Protein AF-A0A920GR71-F1 (afdb_monomer)

pLDDT: mean 95.17, std 7.04, range [53.44, 98.56]

Structure (mmCIF, N/CA/C/O backbone):
data_AF-A0A920GR71-F1
#
_entry.id   AF-A0A920GR71-F1
#
loop_
_atom_site.group_PDB
_atom_site.id
_atom_site.type_symbol
_atom_site.label_atom_id
_atom_site.label_alt_id
_atom_site.label_comp_id
_atom_site.label_asym_id
_atom_site.label_entity_id
_atom_site.label_seq_id
_atom_site.pdbx_PDB_ins_code
_atom_site.Cartn_x
_atom_site.Cartn_y
_atom_site.Cartn_z
_atom_site.occupancy
_atom_site.B_iso_or_equiv
_atom_site.auth_seq_id
_atom_site.auth_comp_id
_atom_site.auth_asym_id
_atom_site.auth_atom_id
_atom_site.pdbx_PDB_model_num
ATOM 1 N N . MET A 1 1 ? -31.757 28.319 8.673 1.00 53.44 1 MET A N 1
ATOM 2 C CA . MET A 1 1 ? -30.986 27.258 9.351 1.00 53.44 1 MET A CA 1
ATOM 3 C C . MET A 1 1 ? -29.957 26.772 8.338 1.00 53.44 1 MET A C 1
ATOM 5 O O . MET A 1 1 ? -30.361 26.199 7.337 1.00 53.44 1 MET A O 1
ATOM 9 N N . GLN A 1 2 ? -28.682 27.151 8.468 1.00 55.22 2 GLN A N 1
ATOM 10 C CA . GLN A 1 2 ? -27.652 26.739 7.504 1.00 55.22 2 GLN A CA 1
ATOM 11 C C . GLN A 1 2 ? -27.310 25.269 7.768 1.00 55.22 2 GLN A C 1
ATOM 13 O O . GLN A 1 2 ? -26.761 24.943 8.815 1.00 55.22 2 GLN A O 1
ATOM 18 N N . SER A 1 3 ? -27.654 24.387 6.833 1.00 71.62 3 SER A N 1
ATOM 19 C CA . SER A 1 3 ? -27.290 22.965 6.841 1.00 71.62 3 SER A CA 1
ATOM 20 C C . SER A 1 3 ? -25.826 22.767 6.416 1.00 71.62 3 SER A C 1
ATOM 22 O O . SER A 1 3 ? -25.539 22.036 5.469 1.00 71.62 3 SER A O 1
ATOM 24 N N . GLY A 1 4 ? -24.901 23.508 7.027 1.00 73.25 4 GLY A N 1
ATOM 25 C CA . GLY A 1 4 ? -23.486 23.461 6.666 1.00 73.25 4 GLY A CA 1
ATOM 26 C C . GLY A 1 4 ? -22.787 22.280 7.332 1.00 73.25 4 GLY A C 1
ATOM 27 O O . GLY A 1 4 ? -22.797 22.181 8.556 1.00 73.25 4 GLY A O 1
ATOM 28 N N . LEU A 1 5 ? -22.159 21.408 6.542 1.00 78.38 5 LEU A N 1
ATOM 29 C CA . LEU A 1 5 ? -21.149 20.484 7.058 1.00 78.38 5 LEU A CA 1
ATOM 30 C C . LEU A 1 5 ? -19.862 21.263 7.342 1.00 78.38 5 LEU A C 1
ATOM 32 O O . LEU A 1 5 ? -19.361 21.983 6.478 1.00 78.38 5 LEU A O 1
ATOM 36 N N . ILE A 1 6 ? -19.327 21.100 8.550 1.00 82.81 6 ILE A N 1
ATOM 37 C CA . ILE A 1 6 ? -17.991 21.574 8.907 1.00 82.81 6 ILE A CA 1
ATOM 38 C C . ILE A 1 6 ? -17.019 20.445 8.575 1.00 82.81 6 ILE A C 1
ATOM 40 O O . ILE A 1 6 ? -17.145 19.345 9.108 1.00 82.81 6 ILE A O 1
ATOM 44 N N . PHE A 1 7 ? -16.054 20.723 7.703 1.00 84.00 7 PHE A N 1
ATOM 45 C CA . PHE A 1 7 ? -14.946 19.821 7.407 1.00 84.00 7 PHE A CA 1
ATOM 46 C C . PHE A 1 7 ? -13.648 20.434 7.920 1.00 84.00 7 PHE A C 1
ATOM 48 O O . PHE A 1 7 ? -13.429 21.639 7.793 1.00 84.00 7 PHE A O 1
ATOM 55 N N . GLN A 1 8 ? -12.779 19.592 8.468 1.00 88.44 8 GLN A N 1
ATOM 56 C CA . GLN A 1 8 ? -11.427 19.963 8.853 1.00 88.44 8 GLN A CA 1
ATOM 57 C C . GLN A 1 8 ? -10.453 19.079 8.078 1.00 88.44 8 GLN A C 1
ATOM 59 O O . GLN A 1 8 ? -10.569 17.857 8.106 1.00 88.44 8 GLN A O 1
ATOM 64 N N . LEU A 1 9 ? -9.503 19.704 7.385 1.00 90.81 9 LEU A N 1
ATOM 65 C CA . LEU A 1 9 ? -8.376 19.010 6.774 1.00 90.81 9 LEU A CA 1
ATOM 66 C C . LEU A 1 9 ? -7.158 19.190 7.679 1.00 90.81 9 LEU A C 1
ATOM 68 O O . LEU A 1 9 ? -6.804 20.318 8.020 1.00 90.81 9 LEU A O 1
ATOM 72 N N . ILE A 1 10 ? -6.537 18.081 8.067 1.00 92.12 10 ILE A N 1
ATOM 73 C CA . ILE A 1 10 ? -5.313 18.055 8.869 1.00 92.12 10 ILE A CA 1
ATOM 74 C C . ILE A 1 10 ? -4.255 17.321 8.050 1.00 92.12 10 ILE A C 1
ATOM 76 O O . ILE A 1 10 ? -4.524 16.252 7.506 1.00 92.12 10 ILE A O 1
ATOM 80 N N . THR A 1 11 ? -3.064 17.906 7.952 1.00 93.69 11 THR A N 1
ATOM 81 C CA . THR A 1 11 ? -1.901 17.302 7.295 1.00 93.69 11 THR A CA 1
ATOM 82 C C . THR A 1 11 ? -0.806 17.086 8.320 1.00 93.69 11 THR A C 1
ATOM 84 O O . THR A 1 11 ? -0.463 18.012 9.056 1.00 93.69 11 THR A O 1
ATOM 87 N N . GLU A 1 12 ? -0.233 15.892 8.335 1.00 93.12 12 GLU A N 1
ATOM 88 C CA . GLU A 1 12 ? 0.834 15.515 9.256 1.00 93.12 12 GLU A CA 1
ATOM 89 C C . GLU A 1 12 ? 1.967 14.858 8.475 1.00 93.12 12 GLU A C 1
ATOM 91 O O . GLU A 1 12 ? 1.731 14.191 7.467 1.00 93.12 12 GLU A O 1
ATOM 96 N N . LEU A 1 13 ? 3.197 15.078 8.933 1.00 95.44 13 LEU A N 1
ATOM 97 C CA . LEU A 1 13 ? 4.377 14.399 8.421 1.00 95.44 13 LEU A CA 1
ATOM 98 C C . LEU A 1 13 ? 4.731 13.281 9.397 1.00 95.44 13 LEU A C 1
ATOM 100 O O . LEU A 1 13 ? 4.940 13.554 10.576 1.00 95.44 13 LEU A O 1
ATOM 104 N N . GLY A 1 14 ? 4.807 12.056 8.895 1.00 93.75 14 GLY A N 1
ATOM 105 C CA . GLY A 1 14 ? 5.202 10.896 9.681 1.00 93.75 14 GLY A CA 1
ATOM 106 C C . GLY A 1 14 ? 4.926 9.594 8.945 1.00 93.75 14 GLY A C 1
ATOM 107 O O . GLY A 1 14 ? 4.390 9.595 7.830 1.00 93.75 14 GLY A O 1
ATOM 108 N N . THR A 1 15 ? 5.302 8.486 9.567 1.00 95.56 15 THR A N 1
ATOM 109 C CA . THR A 1 15 ? 5.022 7.139 9.064 1.00 95.56 15 THR A CA 1
ATOM 110 C C . THR A 1 15 ? 3.705 6.593 9.617 1.00 95.56 15 THR A C 1
ATOM 112 O O . THR A 1 15 ? 3.121 7.127 10.564 1.00 95.56 15 THR A O 1
ATOM 115 N N . ALA A 1 16 ? 3.207 5.503 9.027 1.00 95.94 16 ALA A N 1
ATOM 116 C CA . ALA A 1 16 ? 2.019 4.833 9.554 1.00 95.94 16 ALA A CA 1
ATOM 117 C C . ALA A 1 16 ? 2.276 4.276 10.964 1.00 95.94 16 ALA A C 1
ATOM 119 O O . ALA A 1 16 ? 1.394 4.319 11.816 1.00 95.94 16 ALA A O 1
ATOM 120 N N . GLU A 1 17 ? 3.490 3.797 11.216 1.00 96.19 17 GLU A N 1
ATOM 121 C CA . GLU A 1 17 ? 3.943 3.252 12.492 1.00 96.19 17 GLU A CA 1
ATOM 122 C C . GLU A 1 17 ? 3.966 4.328 13.585 1.00 96.19 17 GLU A C 1
ATOM 124 O O . GLU A 1 17 ? 3.417 4.112 14.662 1.00 96.19 17 GLU A O 1
ATOM 129 N N . GLU A 1 18 ? 4.483 5.524 13.293 1.00 97.31 18 GLU A N 1
ATOM 130 C CA . GLU A 1 18 ? 4.454 6.655 14.234 1.00 97.31 18 GLU A CA 1
ATOM 131 C C . GLU A 1 18 ? 3.012 7.064 14.584 1.00 97.31 18 GLU A C 1
ATOM 133 O O . GLU A 1 18 ? 2.685 7.353 15.739 1.00 97.31 18 GLU A O 1
ATOM 138 N N . LEU A 1 19 ? 2.102 7.038 13.602 1.00 96.62 19 LEU A N 1
ATOM 139 C CA . LEU A 1 19 ? 0.682 7.291 13.855 1.00 96.62 19 LEU A CA 1
ATOM 140 C C . LEU A 1 19 ? 0.061 6.207 14.746 1.00 96.62 19 LEU A C 1
ATOM 142 O O . LEU A 1 19 ? -0.759 6.536 15.610 1.00 96.62 19 LEU A O 1
ATOM 146 N N . VAL A 1 20 ? 0.456 4.940 14.581 1.00 97.62 20 VAL A N 1
ATOM 147 C CA . VAL A 1 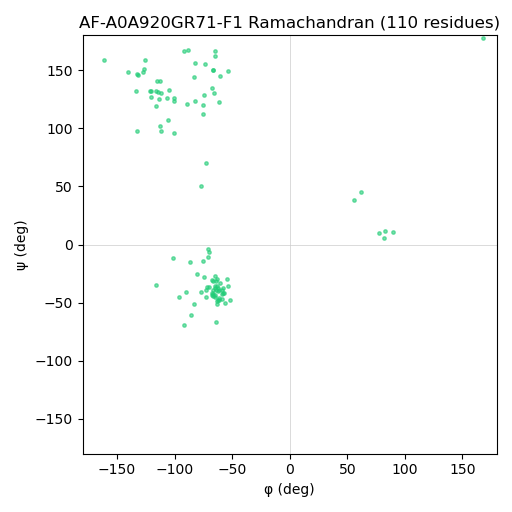20 ? 0.031 3.847 15.469 1.00 97.62 20 VAL A CA 1
ATOM 148 C C . VAL A 1 20 ? 0.520 4.104 16.892 1.00 97.62 20 VAL A C 1
ATOM 150 O O . VAL A 1 20 ? -0.278 4.010 17.826 1.00 97.62 20 VAL A O 1
ATOM 153 N N . GLU A 1 21 ? 1.794 4.461 17.061 1.00 97.62 21 GLU A N 1
ATOM 154 C CA . GLU A 1 21 ? 2.398 4.765 18.364 1.00 97.62 21 GLU A CA 1
ATOM 155 C C . GLU A 1 21 ? 1.714 5.953 19.055 1.00 97.62 21 GLU A C 1
ATOM 157 O O . GLU A 1 21 ? 1.531 5.942 20.273 1.00 97.62 21 GLU A O 1
ATOM 162 N N . SER A 1 22 ? 1.236 6.936 18.284 1.00 96.81 22 SER A N 1
ATOM 163 C CA . SER A 1 22 ? 0.450 8.064 18.806 1.00 96.81 22 SER A CA 1
ATOM 164 C C . SER A 1 22 ? -0.967 7.686 19.277 1.00 96.81 22 SER A C 1
ATOM 166 O O . SER A 1 22 ? -1.687 8.524 19.825 1.00 96.81 22 SER A O 1
ATOM 168 N N . GLY A 1 23 ? -1.396 6.437 19.061 1.00 96.88 23 GLY A N 1
ATOM 169 C CA . GLY A 1 23 ? -2.707 5.925 19.465 1.00 96.88 23 GLY A CA 1
ATOM 170 C C . GLY A 1 23 ? -3.867 6.353 18.562 1.00 96.88 23 GLY A C 1
ATOM 171 O O . GLY A 1 23 ? -5.028 6.119 18.910 1.00 96.88 23 GLY A O 1
ATOM 172 N N . LYS A 1 24 ? -3.585 6.963 17.404 1.00 96.06 24 LYS A N 1
ATOM 173 C CA . LYS A 1 24 ? -4.617 7.424 16.468 1.00 96.06 24 LYS A CA 1
ATOM 174 C C . LYS A 1 24 ? -5.394 6.267 15.854 1.00 96.06 24 LYS A C 1
ATOM 176 O O . LYS A 1 24 ? -4.882 5.160 15.677 1.00 96.06 24 LYS A O 1
ATOM 181 N N . LYS A 1 25 ? -6.654 6.554 15.523 1.00 97.62 25 LYS A N 1
ATOM 182 C CA . LYS A 1 25 ? -7.560 5.657 14.807 1.00 97.62 25 LYS A CA 1
ATOM 183 C C . LYS A 1 25 ? -8.391 6.445 13.803 1.00 97.62 25 LYS A C 1
ATOM 185 O O . LYS A 1 25 ? -8.741 7.593 14.064 1.00 97.62 25 LYS A O 1
ATOM 190 N N . PHE A 1 26 ? -8.737 5.798 12.700 1.00 97.75 26 PHE A N 1
ATOM 191 C CA . PHE A 1 26 ? -9.519 6.362 11.610 1.00 97.75 26 PHE A CA 1
ATOM 192 C C . PHE A 1 26 ? -10.640 5.403 11.208 1.00 97.75 26 PHE A C 1
ATOM 194 O O . PHE A 1 26 ? -10.483 4.179 11.256 1.00 97.75 26 PHE A O 1
ATOM 201 N N . ASP A 1 27 ? -11.770 5.962 10.782 1.00 98.19 27 ASP A N 1
ATOM 202 C CA . ASP A 1 27 ? -12.875 5.193 10.204 1.00 98.19 27 ASP A CA 1
ATOM 203 C C . ASP A 1 27 ? -12.515 4.640 8.822 1.00 98.19 27 ASP A C 1
ATOM 205 O O . ASP A 1 27 ? -12.897 3.521 8.468 1.00 98.19 27 ASP A O 1
ATOM 209 N N . VAL A 1 28 ? -11.754 5.425 8.053 1.00 98.06 28 VAL A N 1
ATOM 210 C CA . VAL A 1 28 ? -11.307 5.083 6.704 1.00 98.06 28 VAL A CA 1
ATOM 211 C C . VAL A 1 28 ? -9.821 5.390 6.545 1.00 98.06 28 VAL A C 1
ATOM 213 O O . VAL A 1 28 ? -9.376 6.488 6.870 1.00 98.06 28 VAL A O 1
ATOM 216 N N . VAL A 1 29 ? -9.070 4.437 5.994 1.00 98.06 29 VAL A N 1
ATOM 217 C CA . VAL A 1 29 ? -7.679 4.618 5.556 1.00 98.06 29 VAL A CA 1
ATOM 218 C C . VAL A 1 29 ? -7.626 4.479 4.036 1.00 98.06 29 VAL A C 1
ATOM 220 O O . VAL A 1 29 ? -8.070 3.474 3.481 1.00 98.06 29 VAL A O 1
ATOM 223 N N . LEU A 1 30 ? -7.079 5.483 3.353 1.00 97.88 30 LEU A N 1
ATOM 224 C CA . LEU A 1 30 ? -6.839 5.446 1.910 1.00 97.88 30 LEU A CA 1
ATOM 225 C C . LEU A 1 30 ? -5.341 5.251 1.662 1.00 97.88 30 LEU A C 1
ATOM 227 O O . LEU A 1 30 ? -4.551 6.165 1.873 1.00 97.88 30 LEU A O 1
ATOM 231 N N . ASN A 1 31 ? -4.959 4.057 1.224 1.00 96.25 31 ASN A N 1
ATOM 232 C CA . ASN A 1 31 ? -3.595 3.709 0.842 1.00 96.25 31 ASN A CA 1
ATOM 233 C C . ASN A 1 31 ? -3.496 3.759 -0.689 1.00 96.25 31 ASN A C 1
ATOM 235 O O . ASN A 1 31 ? -3.909 2.822 -1.374 1.00 96.25 31 ASN A O 1
ATOM 239 N N . MET A 1 32 ? -3.038 4.889 -1.227 1.00 96.62 32 MET A N 1
ATOM 240 C CA . MET A 1 32 ? -3.136 5.187 -2.656 1.00 96.62 32 MET A CA 1
ATOM 241 C C . MET A 1 32 ? -1.755 5.200 -3.312 1.00 96.62 32 MET A C 1
ATOM 243 O O . MET A 1 32 ? -1.074 6.218 -3.241 1.00 96.62 32 MET A O 1
ATOM 247 N N . GLU A 1 33 ? -1.370 4.082 -3.940 1.00 93.94 33 GLU A N 1
ATOM 248 C CA . GLU A 1 33 ? -0.102 3.913 -4.677 1.00 93.94 33 GLU A CA 1
ATOM 249 C C . GLU A 1 33 ? 1.139 4.077 -3.777 1.00 93.94 33 GLU A C 1
ATOM 251 O O . GLU A 1 33 ? 2.083 4.797 -4.098 1.00 93.94 33 GLU A O 1
ATOM 256 N N . VAL A 1 34 ? 1.113 3.456 -2.591 1.00 95.44 34 VAL A N 1
ATOM 257 C CA . VAL A 1 34 ? 2.213 3.538 -1.606 1.00 95.44 34 VAL A CA 1
ATOM 258 C C . VAL A 1 34 ? 2.873 2.184 -1.352 1.00 95.44 34 VAL A C 1
ATOM 260 O O . VAL A 1 34 ? 4.079 2.114 -1.120 1.00 95.44 34 VAL A O 1
ATOM 263 N N . VAL A 1 35 ? 2.104 1.095 -1.374 1.00 96.62 35 VAL A N 1
ATOM 264 C CA . VAL A 1 35 ? 2.541 -0.222 -0.881 1.00 96.62 35 VAL A CA 1
ATOM 265 C C . VAL A 1 35 ? 3.694 -0.840 -1.690 1.00 96.62 35 VAL A C 1
ATOM 267 O O . VAL A 1 35 ? 4.499 -1.583 -1.140 1.00 96.62 35 VAL A O 1
ATOM 270 N N . GLU A 1 36 ? 3.838 -0.503 -2.968 1.00 95.50 36 GLU A N 1
ATOM 271 C CA . GLU A 1 36 ? 4.970 -0.903 -3.814 1.00 95.50 36 GLU A CA 1
ATOM 272 C C . GLU A 1 36 ? 6.257 -0.112 -3.518 1.00 95.50 36 GLU A C 1
ATOM 274 O O . GLU A 1 36 ? 7.340 -0.493 -3.960 1.00 95.50 36 GLU A O 1
ATOM 279 N N . HIS A 1 37 ? 6.165 0.997 -2.782 1.00 94.81 37 HIS A N 1
ATOM 280 C CA . HIS A 1 37 ? 7.296 1.877 -2.487 1.00 94.81 37 HIS A CA 1
ATOM 281 C C . HIS A 1 37 ? 7.872 1.674 -1.081 1.00 94.81 37 HIS A C 1
ATOM 283 O O . HIS A 1 37 ? 8.960 2.178 -0.793 1.00 94.81 37 HIS A O 1
A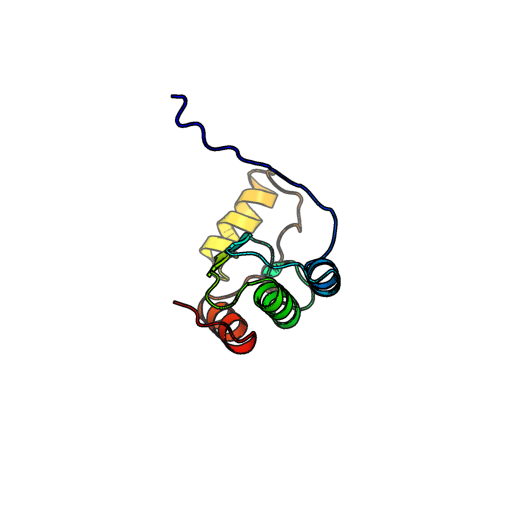TOM 289 N N . VAL A 1 38 ? 7.186 0.928 -0.210 1.00 95.69 38 VAL A N 1
ATOM 290 C CA . VAL A 1 38 ? 7.672 0.632 1.144 1.00 95.69 38 VAL A CA 1
ATOM 291 C C . VAL A 1 38 ? 8.662 -0.534 1.154 1.00 95.69 38 VAL A C 1
ATOM 293 O O . VAL A 1 38 ? 8.671 -1.384 0.266 1.00 95.69 38 VAL A O 1
ATOM 296 N N . ALA A 1 39 ? 9.512 -0.581 2.181 1.00 94.44 39 ALA A N 1
ATOM 297 C CA . ALA A 1 39 ? 10.506 -1.643 2.334 1.00 94.44 39 ALA A CA 1
ATOM 298 C C . ALA A 1 39 ? 9.881 -2.997 2.720 1.00 94.44 39 ALA A C 1
ATOM 300 O O . ALA A 1 39 ? 10.347 -4.035 2.255 1.00 94.44 39 ALA A O 1
ATOM 301 N N . ASP A 1 40 ? 8.831 -2.978 3.546 1.00 97.00 40 ASP A N 1
ATOM 302 C CA . ASP A 1 40 ? 8.086 -4.162 3.985 1.00 97.00 40 ASP A CA 1
ATOM 303 C C . ASP A 1 40 ? 6.570 -3.916 3.835 1.00 97.00 40 ASP A C 1
ATOM 305 O O . ASP A 1 40 ? 5.949 -3.282 4.699 1.00 97.00 40 ASP A O 1
ATOM 309 N N . PRO A 1 41 ? 5.958 -4.399 2.736 1.00 97.31 41 PRO A N 1
ATOM 310 C CA . PRO A 1 41 ? 4.528 -4.252 2.483 1.00 97.31 41 PRO A CA 1
ATOM 311 C C . PRO A 1 41 ? 3.630 -4.841 3.573 1.00 97.31 41 PRO A C 1
ATOM 313 O O . PRO A 1 41 ? 2.588 -4.262 3.882 1.00 97.31 41 PRO A O 1
ATOM 316 N N . LEU A 1 42 ? 4.009 -5.979 4.166 1.00 98.06 42 LEU A N 1
ATOM 317 C CA . LEU A 1 42 ? 3.179 -6.654 5.163 1.00 98.06 42 LEU A CA 1
ATOM 318 C C . LEU A 1 42 ? 3.183 -5.881 6.483 1.00 98.06 42 LEU A C 1
ATOM 320 O O . LEU A 1 42 ? 2.117 -5.653 7.064 1.00 98.06 42 LEU A O 1
ATOM 324 N N . SER A 1 43 ? 4.360 -5.438 6.933 1.00 98.06 43 SER A N 1
ATOM 325 C CA . SER A 1 43 ? 4.486 -4.588 8.123 1.00 98.06 43 SER A CA 1
ATOM 326 C C . SER A 1 43 ? 3.685 -3.294 7.956 1.00 98.06 43 SER A C 1
ATOM 328 O O . SER A 1 43 ? 2.868 -2.952 8.812 1.00 98.06 43 SER A O 1
ATOM 330 N N . TYR A 1 44 ? 3.822 -2.632 6.803 1.00 97.94 44 TYR A N 1
ATOM 331 C CA . TYR A 1 44 ? 3.094 -1.402 6.498 1.00 97.94 44 TYR A CA 1
ATOM 332 C C . TYR A 1 44 ? 1.569 -1.597 6.491 1.00 97.94 44 TYR A C 1
ATOM 334 O O . TYR A 1 44 ? 0.836 -0.857 7.148 1.00 97.94 44 TYR A O 1
ATOM 342 N N . LEU A 1 45 ? 1.064 -2.634 5.812 1.00 98.19 45 LEU A N 1
ATOM 343 C CA . LEU A 1 45 ? -0.373 -2.939 5.798 1.00 98.19 45 LEU A CA 1
ATOM 344 C C . LEU A 1 45 ? -0.897 -3.311 7.191 1.00 98.19 45 LEU A C 1
ATOM 346 O O . LEU A 1 45 ? -2.046 -3.004 7.517 1.00 98.19 45 LEU A O 1
ATOM 350 N N . THR A 1 46 ? -0.063 -3.930 8.029 1.00 98.38 46 THR A N 1
ATOM 351 C CA . THR A 1 46 ? -0.390 -4.218 9.431 1.00 98.38 46 THR A CA 1
ATOM 352 C C . THR A 1 46 ? -0.506 -2.928 10.245 1.00 98.38 46 THR A C 1
ATOM 354 O O . THR A 1 46 ? -1.464 -2.779 11.007 1.00 98.38 46 THR A O 1
ATOM 357 N N . ALA A 1 47 ? 0.386 -1.956 10.038 1.00 98.25 47 ALA A N 1
ATOM 358 C CA . ALA A 1 47 ? 0.268 -0.629 10.641 1.00 98.25 47 ALA A CA 1
ATOM 359 C C . ALA A 1 47 ? -1.017 0.084 10.177 1.00 98.25 47 ALA A C 1
ATOM 361 O O . ALA A 1 47 ? -1.801 0.552 11.004 1.00 98.25 47 ALA A O 1
ATOM 362 N N . CYS A 1 48 ? -1.329 0.070 8.874 1.00 97.94 48 CYS A N 1
ATOM 363 C CA . CYS A 1 48 ? -2.593 0.606 8.353 1.00 97.94 48 CYS A CA 1
ATOM 364 C C . CYS A 1 48 ? -3.821 -0.066 8.987 1.00 97.94 48 CYS A C 1
ATOM 366 O O . CYS A 1 48 ? -4.781 0.609 9.359 1.00 97.94 48 CYS A O 1
ATOM 368 N N . ARG A 1 49 ? -3.791 -1.392 9.166 1.00 98.06 49 ARG A N 1
ATOM 369 C CA . ARG A 1 49 ? -4.846 -2.137 9.866 1.00 98.06 49 ARG A CA 1
ATOM 370 C C . ARG A 1 49 ? -4.982 -1.699 11.321 1.00 98.06 49 ARG A C 1
ATOM 372 O O . ARG A 1 49 ? -6.101 -1.598 11.822 1.00 98.06 49 ARG A O 1
ATOM 379 N N . GLN A 1 50 ? -3.875 -1.447 12.010 1.00 98.38 50 GLN A N 1
ATOM 380 C CA . GLN A 1 50 ? -3.895 -0.949 13.383 1.00 98.38 50 GLN A CA 1
ATOM 381 C C . GLN A 1 50 ? -4.443 0.475 13.461 1.00 98.38 50 GLN A C 1
ATOM 383 O O . GLN A 1 50 ? -5.095 0.798 14.446 1.00 98.38 50 GLN A O 1
ATOM 388 N N . LEU A 1 51 ? -4.256 1.307 12.440 1.00 98.38 51 LEU A N 1
ATOM 389 C CA . LEU A 1 51 ? -4.840 2.648 12.370 1.00 98.38 51 LEU A CA 1
ATOM 390 C C . LEU A 1 51 ? -6.358 2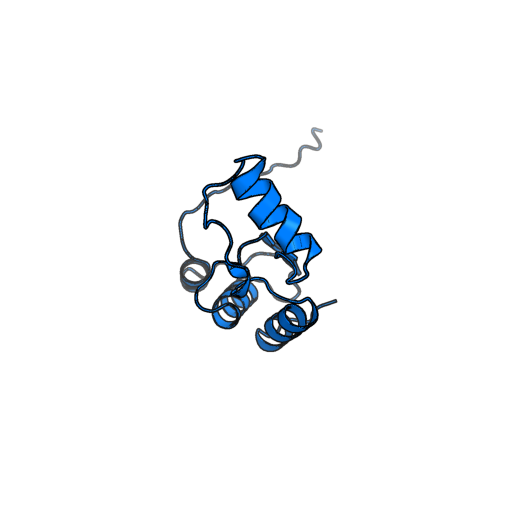.653 12.152 1.00 98.38 51 L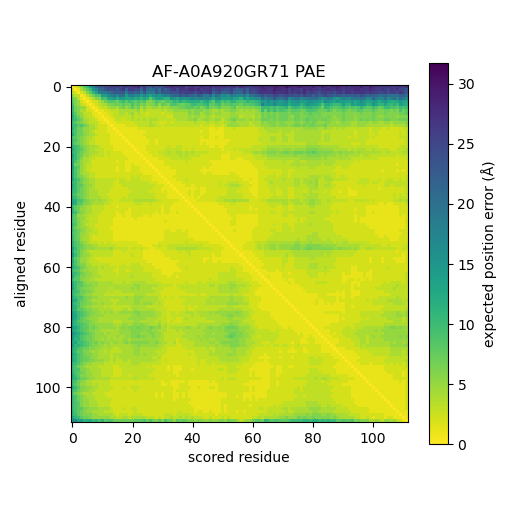EU A C 1
ATOM 392 O O . LEU A 1 51 ? -6.978 3.699 12.308 1.00 98.38 51 LEU A O 1
ATOM 396 N N . LEU A 1 52 ? -6.988 1.522 11.834 1.00 98.44 52 LEU A N 1
ATOM 397 C CA . LEU A 1 52 ? -8.441 1.456 11.707 1.00 98.44 52 LEU A CA 1
ATOM 398 C C . LEU A 1 52 ? -9.136 1.265 13.057 1.00 98.44 52 LEU A C 1
ATOM 400 O O . LEU A 1 52 ? -8.698 0.499 13.922 1.00 98.44 52 LEU A O 1
ATOM 404 N N . VAL A 1 53 ? -10.298 1.898 13.201 1.00 98.44 53 VAL A N 1
ATOM 405 C CA . VAL A 1 53 ? -11.296 1.484 14.197 1.00 98.44 53 VAL A CA 1
ATOM 406 C C . VAL A 1 53 ? -11.835 0.083 13.870 1.00 98.44 53 VAL A C 1
ATOM 408 O O . VAL A 1 53 ? -11.730 -0.417 12.746 1.00 98.44 53 VAL A O 1
ATOM 411 N N . LYS A 1 54 ? -12.468 -0.580 14.846 1.00 96.38 54 LYS A N 1
ATOM 412 C CA . LYS A 1 54 ? -13.139 -1.864 14.598 1.00 96.38 54 LYS A CA 1
ATOM 413 C C . LYS A 1 54 ? -14.267 -1.673 13.578 1.00 96.38 54 LYS A C 1
ATOM 415 O O . LYS A 1 54 ? -15.197 -0.919 13.829 1.00 96.38 54 LYS A O 1
ATOM 420 N N . GLY A 1 55 ? -14.203 -2.409 12.469 1.00 95.88 55 GLY A N 1
ATOM 421 C CA . GLY A 1 55 ? -15.169 -2.289 11.372 1.00 95.88 55 GLY A CA 1
ATOM 422 C C . GLY A 1 55 ? -14.886 -1.139 10.400 1.00 95.88 55 GLY A C 1
ATOM 423 O O . GLY A 1 55 ? -15.695 -0.923 9.503 1.00 95.88 55 GLY A O 1
ATOM 424 N N . GLY A 1 56 ? -13.761 -0.432 10.558 1.00 97.75 56 GLY A N 1
ATOM 425 C CA . GLY A 1 56 ? -13.303 0.572 9.602 1.00 97.75 56 GLY A CA 1
ATOM 426 C C . GLY A 1 56 ? -12.939 -0.024 8.240 1.00 97.75 56 GLY A C 1
ATOM 427 O O . GLY A 1 56 ? -12.794 -1.241 8.084 1.00 97.75 56 GLY A O 1
ATOM 428 N N . LEU A 1 57 ? -12.784 0.852 7.250 1.00 98.00 57 LEU A N 1
ATOM 429 C CA . LEU A 1 57 ? -12.526 0.488 5.860 1.00 98.00 57 LEU A CA 1
ATOM 430 C C . LEU A 1 57 ? -11.135 0.946 5.421 1.00 98.00 57 LEU A C 1
ATOM 432 O O . LEU A 1 57 ? -10.791 2.115 5.554 1.00 98.00 57 LEU A O 1
ATOM 436 N N . MET A 1 58 ? -10.368 0.050 4.808 1.00 98.00 58 MET A N 1
ATOM 437 C CA . MET A 1 58 ? -9.204 0.445 4.019 1.00 98.00 58 MET A CA 1
ATOM 438 C C . MET A 1 58 ? -9.522 0.311 2.536 1.00 98.00 58 MET A C 1
ATOM 440 O O . MET A 1 58 ? -10.013 -0.730 2.103 1.00 98.00 58 MET A O 1
ATOM 444 N N . VAL A 1 59 ? -9.193 1.342 1.762 1.00 98.12 59 VAL A N 1
ATOM 445 C CA . VAL A 1 59 ? -9.101 1.249 0.302 1.00 98.12 59 VAL A CA 1
ATOM 446 C C . VAL A 1 59 ? -7.626 1.281 -0.055 1.00 98.12 59 VAL A C 1
ATOM 448 O O . VAL A 1 59 ? -6.910 2.180 0.381 1.00 98.12 59 VAL A O 1
ATOM 451 N N . CYS A 1 60 ? -7.174 0.288 -0.813 1.00 97.12 60 CYS A N 1
ATOM 452 C CA . CYS A 1 60 ? -5.787 0.170 -1.238 1.00 97.12 60 CYS A CA 1
ATOM 453 C C . CYS A 1 60 ? -5.713 0.145 -2.766 1.00 97.12 60 CYS A C 1
ATOM 455 O O . CYS A 1 60 ? -6.466 -0.588 -3.409 1.00 97.12 60 CYS A O 1
ATOM 457 N N . SER A 1 61 ? -4.818 0.948 -3.333 1.00 96.44 61 SER A N 1
ATOM 458 C CA . SER A 1 61 ? -4.431 0.901 -4.744 1.00 96.44 61 SER A CA 1
ATOM 459 C C . SER A 1 61 ? -2.915 0.794 -4.869 1.00 96.44 61 SER A C 1
ATOM 461 O O . SER A 1 61 ? -2.180 1.234 -3.982 1.00 96.44 61 SER A O 1
ATOM 463 N N . THR A 1 62 ? -2.485 0.117 -5.928 1.00 97.19 62 THR A N 1
ATOM 464 C CA . THR A 1 62 ? -1.087 -0.132 -6.278 1.00 97.19 62 THR A CA 1
ATOM 465 C C . THR A 1 62 ? -1.001 -0.515 -7.751 1.00 97.19 62 THR A C 1
ATOM 467 O O . THR A 1 62 ? -1.972 -1.021 -8.341 1.00 97.19 62 THR A O 1
ATOM 470 N N . ILE A 1 63 ? 0.178 -0.361 -8.344 1.00 96.50 63 ILE A N 1
ATOM 471 C CA . ILE A 1 63 ? 0.388 -0.727 -9.739 1.00 96.50 63 ILE A CA 1
ATOM 472 C C . ILE A 1 63 ? 0.483 -2.250 -9.906 1.00 96.50 63 ILE A C 1
ATOM 474 O O . ILE A 1 63 ? 1.389 -2.921 -9.409 1.00 96.50 63 ILE A O 1
ATOM 478 N N . ASN A 1 64 ? -0.430 -2.805 -10.712 1.00 97.88 64 ASN A N 1
ATOM 479 C CA . ASN A 1 64 ? -0.434 -4.229 -11.044 1.00 97.88 64 ASN A CA 1
ATOM 480 C C . ASN A 1 64 ? 0.800 -4.628 -11.868 1.00 97.88 64 ASN A C 1
ATOM 482 O O . ASN A 1 64 ? 1.041 -4.072 -12.944 1.00 97.88 64 ASN A O 1
ATOM 486 N N . ARG A 1 65 ? 1.495 -5.688 -11.452 1.00 98.06 65 ARG A N 1
ATOM 487 C CA . ARG A 1 65 ? 2.585 -6.321 -12.206 1.00 98.06 65 ARG A CA 1
ATOM 488 C C . ARG A 1 65 ? 2.105 -7.132 -13.428 1.00 98.06 65 ARG A C 1
ATOM 490 O O . ARG A 1 65 ? 2.223 -8.356 -13.476 1.00 98.06 65 ARG A O 1
ATOM 497 N N . ASN A 1 66 ? 1.617 -6.438 -14.461 1.00 97.88 66 ASN A N 1
ATOM 498 C CA . ASN A 1 66 ? 1.451 -6.932 -15.839 1.00 97.88 66 ASN A CA 1
ATOM 499 C C 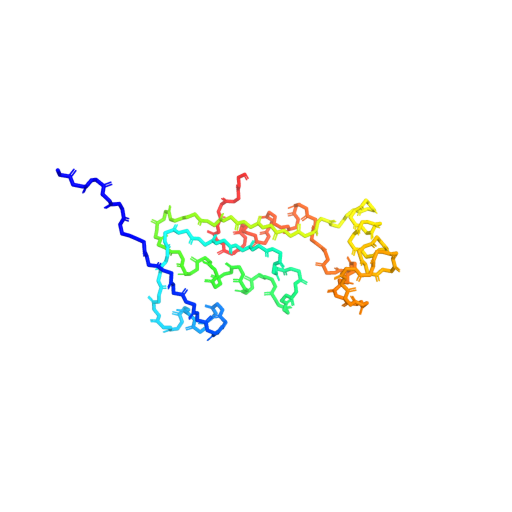. ASN A 1 66 ? 2.122 -6.055 -16.953 1.00 97.88 66 ASN A C 1
ATOM 501 O O . ASN A 1 66 ? 2.308 -4.847 -16.785 1.00 97.88 66 ASN A O 1
ATOM 505 N N . PRO A 1 67 ? 2.412 -6.596 -18.153 1.00 98.06 67 PRO A N 1
ATOM 506 C CA . PRO A 1 67 ? 3.103 -5.846 -19.216 1.00 98.06 67 PRO A CA 1
ATOM 507 C C . PRO A 1 67 ? 2.460 -4.507 -19.622 1.00 98.06 67 PRO A C 1
ATOM 509 O O . PRO A 1 67 ? 3.168 -3.584 -20.026 1.00 98.06 67 PRO A O 1
ATOM 512 N N . LYS A 1 68 ? 1.133 -4.368 -19.496 1.00 97.88 68 LYS A N 1
ATOM 513 C CA . LYS A 1 68 ? 0.427 -3.111 -19.787 1.00 97.88 68 LYS A CA 1
ATOM 514 C C . LYS A 1 68 ? 0.821 -2.023 -18.786 1.00 97.88 68 LYS A C 1
ATOM 516 O O . LYS A 1 68 ? 1.116 -0.905 -19.200 1.00 97.88 68 LYS A O 1
ATOM 521 N N . SER A 1 69 ? 0.878 -2.347 -17.497 1.00 97.25 69 SER A N 1
ATOM 522 C CA . SER A 1 69 ? 1.333 -1.411 -16.466 1.00 97.25 69 SER A CA 1
ATOM 523 C C . SER A 1 69 ? 2.800 -1.030 -16.653 1.00 97.25 69 SER A C 1
ATOM 525 O O . SER A 1 69 ? 3.126 0.142 -16.520 1.00 97.25 69 SER A O 1
ATOM 527 N N . PHE A 1 70 ? 3.675 -1.971 -17.035 1.00 97.56 70 PHE A N 1
ATOM 528 C CA . PHE A 1 70 ? 5.080 -1.663 -17.351 1.00 97.56 70 PHE A CA 1
ATOM 529 C C . PHE A 1 70 ? 5.176 -0.601 -18.453 1.00 97.56 70 PHE A C 1
ATOM 531 O O . PHE A 1 70 ? 5.860 0.414 -18.310 1.00 97.56 70 PHE A O 1
ATOM 538 N N . ALA A 1 71 ? 4.451 -0.833 -19.552 1.00 98.19 71 ALA A N 1
ATOM 539 C CA . ALA A 1 71 ? 4.449 0.057 -20.701 1.00 98.19 71 ALA A CA 1
ATOM 540 C C . ALA A 1 71 ? 3.906 1.450 -20.354 1.00 98.19 71 ALA A C 1
ATOM 542 O O . ALA A 1 71 ? 4.426 2.441 -20.851 1.00 98.19 71 ALA A O 1
ATOM 543 N N . MET A 1 72 ? 2.890 1.546 -19.496 1.00 97.69 72 MET A N 1
ATOM 544 C CA . MET A 1 72 ? 2.278 2.830 -19.145 1.00 97.69 72 MET A CA 1
ATOM 545 C C . MET A 1 72 ? 3.039 3.575 -18.042 1.00 97.69 72 MET A C 1
ATOM 547 O O . MET A 1 72 ? 3.364 4.747 -18.225 1.00 97.69 72 MET A O 1
ATOM 551 N N . ALA A 1 73 ? 3.329 2.916 -16.919 1.00 96.31 73 ALA A N 1
ATOM 552 C CA . ALA A 1 73 ? 3.905 3.549 -15.732 1.00 96.31 73 ALA A CA 1
ATOM 553 C C . ALA A 1 73 ? 5.402 3.828 -15.885 1.00 96.31 73 ALA A C 1
ATOM 555 O O . ALA A 1 73 ? 5.859 4.905 -15.524 1.00 96.31 73 ALA A O 1
ATOM 556 N N . ILE A 1 74 ? 6.157 2.895 -16.471 1.00 96.69 74 ILE A N 1
ATOM 557 C CA . ILE A 1 74 ? 7.604 3.062 -16.636 1.00 96.69 74 ILE A CA 1
ATOM 558 C C . ILE A 1 74 ? 7.876 3.712 -17.987 1.00 96.69 74 ILE A C 1
ATOM 560 O O . ILE A 1 74 ? 8.247 4.881 -18.062 1.00 96.69 74 ILE A O 1
ATOM 564 N N . VAL A 1 75 ? 7.637 2.991 -19.085 1.00 97.94 75 VAL A N 1
ATOM 565 C CA . VAL A 1 75 ? 8.003 3.482 -20.426 1.00 97.94 75 VAL A CA 1
ATOM 566 C C . VAL A 1 75 ? 7.235 4.760 -20.775 1.00 97.94 75 VAL A C 1
ATOM 568 O O . VAL A 1 75 ? 7.835 5.752 -21.186 1.00 97.94 75 VAL A O 1
ATOM 571 N N . GLY A 1 76 ? 5.920 4.761 -20.573 1.00 98.00 76 GLY A N 1
ATOM 572 C CA . GLY A 1 76 ? 5.051 5.898 -20.839 1.00 98.00 76 GLY A CA 1
ATOM 573 C C . GLY A 1 76 ? 5.381 7.092 -19.951 1.00 98.00 76 GLY A C 1
ATOM 574 O O . GLY A 1 76 ? 5.824 8.121 -20.459 1.00 98.00 76 GLY A O 1
ATOM 575 N N . ALA A 1 77 ? 5.164 6.976 -18.640 1.00 97.69 77 ALA A N 1
ATOM 576 C CA . ALA A 1 77 ? 5.239 8.125 -17.740 1.00 97.69 77 ALA A CA 1
ATOM 577 C C . ALA A 1 77 ? 6.671 8.621 -17.487 1.00 97.69 77 ALA A C 1
ATOM 579 O O . ALA A 1 77 ? 6.881 9.834 -17.472 1.00 97.69 77 ALA A O 1
ATOM 580 N N . GLU A 1 78 ? 7.663 7.736 -17.353 1.00 97.50 78 GLU A N 1
ATOM 581 C CA . GLU A 1 78 ? 9.036 8.145 -17.012 1.00 97.50 78 GLU A CA 1
ATOM 582 C C . GLU A 1 78 ? 9.899 8.450 -18.243 1.00 97.50 78 GLU A C 1
ATOM 584 O O . GLU A 1 78 ? 10.671 9.412 -18.249 1.00 97.50 78 GLU A O 1
ATOM 589 N N . TYR A 1 79 ? 9.790 7.648 -19.310 1.00 97.25 79 TYR A N 1
ATOM 590 C CA . TYR A 1 79 ? 10.693 7.765 -20.464 1.00 97.25 79 TYR A CA 1
ATOM 591 C C . TYR A 1 79 ? 10.117 8.605 -21.608 1.00 97.25 79 TYR A C 1
ATOM 593 O O . TYR A 1 79 ? 10.839 9.442 -22.158 1.00 97.25 79 TYR A O 1
ATOM 601 N N . VAL A 1 80 ? 8.849 8.390 -21.976 1.00 97.62 80 VAL A N 1
ATOM 602 C CA . VAL A 1 80 ? 8.215 9.048 -23.132 1.00 97.62 80 VAL A CA 1
ATOM 603 C C . VAL A 1 80 ? 7.644 10.409 -22.747 1.00 97.62 80 VAL A C 1
ATOM 605 O O . VAL A 1 80 ? 8.061 11.430 -23.290 1.00 97.62 80 VAL A O 1
ATOM 608 N N . MET A 1 81 ? 6.702 10.425 -21.804 1.00 97.94 81 MET A N 1
ATOM 609 C CA . MET A 1 81 ? 5.969 11.629 -21.404 1.00 97.94 81 MET A CA 1
ATOM 610 C C . MET A 1 81 ? 6.763 12.498 -20.430 1.00 97.94 81 MET A C 1
ATOM 612 O O . MET A 1 81 ? 6.541 13.705 -20.380 1.00 97.94 81 MET A O 1
ATOM 616 N N . ARG A 1 82 ? 7.699 11.892 -19.683 1.00 96.06 82 ARG A N 1
ATOM 617 C CA . ARG A 1 82 ? 8.518 12.552 -18.651 1.00 96.06 82 ARG A CA 1
ATOM 618 C C . ARG A 1 82 ? 7.675 13.256 -17.583 1.00 96.06 82 ARG A C 1
ATOM 620 O O . ARG A 1 82 ? 8.018 14.342 -17.127 1.00 96.06 82 ARG A O 1
ATOM 627 N N . TRP A 1 83 ? 6.558 12.642 -17.208 1.00 97.62 83 TRP A N 1
ATOM 628 C CA . TRP A 1 83 ? 5.716 13.107 -16.106 1.00 97.62 83 TRP A CA 1
ATOM 629 C C . TRP A 1 83 ? 6.341 12.813 -14.747 1.00 97.62 83 TRP A C 1
ATOM 631 O O . TRP A 1 83 ? 6.095 13.544 -13.793 1.00 97.62 83 TRP A O 1
ATOM 641 N N . LEU A 1 84 ? 7.159 11.763 -14.671 1.00 95.31 84 LEU A N 1
ATOM 642 C CA . LEU A 1 84 ? 7.838 11.340 -13.454 1.00 95.31 84 LEU A CA 1
ATOM 643 C C . LEU A 1 84 ? 9.347 11.207 -13.696 1.00 95.31 84 LEU A C 1
ATOM 645 O O . LEU A 1 84 ? 9.765 10.932 -14.829 1.00 95.31 84 LEU A O 1
ATOM 649 N N . PRO A 1 85 ? 10.178 11.407 -12.658 1.00 95.81 85 PRO A N 1
ATOM 650 C CA . PRO A 1 85 ? 11.592 11.066 -12.713 1.00 95.81 85 PRO A CA 1
ATOM 651 C C . PRO A 1 85 ? 11.815 9.606 -13.125 1.00 95.81 85 PRO A C 1
ATOM 653 O O . PRO A 1 85 ? 11.021 8.719 -12.825 1.00 95.81 85 PRO A O 1
ATOM 656 N N . LYS A 1 86 ? 12.933 9.336 -13.799 1.00 95.81 86 LYS A N 1
ATOM 657 C CA . LYS A 1 86 ? 13.315 7.956 -14.118 1.00 95.81 86 LYS A CA 1
ATOM 658 C C . LYS A 1 86 ? 13.674 7.201 -12.845 1.00 95.81 86 LYS A C 1
ATOM 660 O O . LYS A 1 86 ? 14.450 7.711 -12.039 1.00 95.81 86 LYS A O 1
ATOM 665 N N . GLY A 1 87 ? 13.170 5.980 -12.724 1.00 93.56 87 GLY A N 1
ATOM 666 C CA . GLY A 1 87 ? 13.351 5.148 -11.539 1.00 93.56 87 GLY A CA 1
ATOM 667 C C . GLY A 1 87 ? 12.364 5.464 -10.419 1.00 93.56 87 GLY A C 1
ATOM 668 O O . GLY A 1 87 ? 12.560 4.981 -9.309 1.00 93.56 87 GLY A O 1
ATOM 669 N N . THR A 1 88 ? 11.314 6.254 -10.684 1.00 94.69 88 THR A N 1
ATOM 670 C CA . THR A 1 88 ? 10.189 6.380 -9.747 1.00 94.69 88 THR A CA 1
ATOM 671 C C . THR A 1 88 ? 9.549 5.017 -9.499 1.00 94.69 88 THR A C 1
ATOM 673 O O . THR A 1 88 ? 9.230 4.697 -8.356 1.00 94.69 88 THR A O 1
ATOM 676 N N . HIS A 1 89 ? 9.432 4.188 -10.535 1.00 96.31 89 HIS A N 1
ATOM 677 C CA . HIS A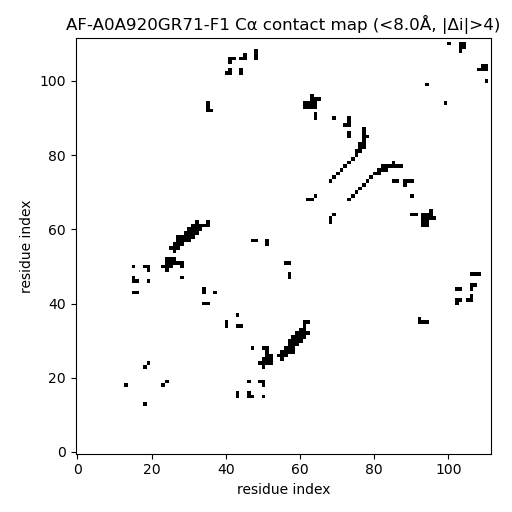 1 89 ? 8.890 2.846 -10.431 1.00 96.31 89 HIS A CA 1
ATOM 678 C C . HIS A 1 89 ? 9.926 1.769 -10.743 1.00 96.31 89 HIS A C 1
ATOM 680 O O . HIS A 1 89 ? 10.695 1.843 -11.703 1.00 96.31 89 HIS A O 1
ATOM 686 N N . GLU A 1 90 ? 9.864 0.690 -9.969 1.00 95.38 90 GLU A N 1
ATOM 687 C CA . GLU A 1 90 ? 10.646 -0.520 -10.187 1.00 95.38 90 GLU A CA 1
ATOM 688 C C . GLU A 1 90 ? 9.699 -1.684 -10.482 1.00 95.38 90 GLU A C 1
ATOM 690 O O . GLU A 1 90 ? 8.882 -2.066 -9.646 1.00 95.38 90 GLU A O 1
ATOM 695 N N . TRP A 1 91 ? 9.829 -2.290 -11.665 1.00 95.94 91 TRP A N 1
ATOM 696 C CA . TRP A 1 91 ? 8.942 -3.370 -12.112 1.00 95.94 91 TRP A CA 1
ATOM 697 C C . TRP A 1 91 ? 8.835 -4.543 -11.125 1.00 95.94 91 TRP A C 1
ATOM 699 O O . TRP A 1 91 ? 7.778 -5.156 -10.973 1.00 95.94 91 TRP A O 1
ATOM 709 N N . SER A 1 92 ? 9.940 -4.866 -10.453 1.00 95.31 92 SER A N 1
ATOM 710 C CA . SER A 1 92 ? 10.018 -5.930 -9.449 1.00 95.31 92 SER A CA 1
ATOM 711 C C . SER A 1 92 ? 9.140 -5.666 -8.228 1.00 95.31 92 SER A C 1
ATOM 713 O O . SER A 1 92 ? 8.668 -6.634 -7.631 1.00 95.31 92 SER A O 1
ATOM 715 N N . LYS A 1 93 ? 8.907 -4.394 -7.887 1.00 95.75 93 LYS A N 1
ATOM 716 C CA . LYS A 1 93 ? 8.125 -3.964 -6.724 1.00 95.75 93 LYS A CA 1
ATOM 717 C C . LYS A 1 93 ? 6.626 -3.866 -6.988 1.00 95.75 93 LYS A C 1
ATOM 719 O O . LYS A 1 93 ? 5.852 -3.826 -6.040 1.00 95.75 93 LYS A O 1
ATOM 724 N N . PHE A 1 94 ? 6.204 -3.868 -8.252 1.00 97.50 94 PHE A N 1
ATOM 725 C CA . PHE A 1 94 ? 4.781 -3.933 -8.578 1.00 97.50 94 PHE A CA 1
ATOM 726 C C . PHE A 1 94 ? 4.167 -5.216 -8.020 1.00 97.50 94 PHE A C 1
ATOM 728 O O . PHE A 1 94 ? 4.796 -6.280 -8.033 1.00 97.50 94 PHE A O 1
ATOM 735 N N . ILE A 1 95 ? 2.916 -5.120 -7.582 1.00 97.94 95 ILE A N 1
ATOM 736 C CA . ILE A 1 95 ? 2.236 -6.183 -6.843 1.00 97.94 95 ILE A CA 1
ATOM 737 C C . ILE A 1 95 ? 1.123 -6.755 -7.719 1.00 97.94 95 ILE A C 1
ATOM 739 O O . ILE A 1 95 ? 0.335 -6.019 -8.312 1.00 97.94 95 ILE A O 1
ATOM 743 N N . LYS A 1 96 ? 1.054 -8.080 -7.866 1.00 98.12 96 LYS A N 1
ATOM 744 C CA . LYS A 1 96 ? -0.085 -8.716 -8.549 1.00 98.12 96 LYS A CA 1
ATOM 745 C C . LYS A 1 96 ? -1.332 -8.672 -7.659 1.00 98.12 96 LYS A C 1
ATOM 747 O O . LYS A 1 96 ? -1.198 -8.693 -6.440 1.00 98.12 96 LYS A O 1
ATOM 752 N N . PRO A 1 97 ? -2.547 -8.722 -8.231 1.00 97.38 97 PRO A N 1
ATOM 753 C CA . PRO A 1 97 ? -3.778 -8.759 -7.444 1.00 97.38 97 PRO A CA 1
ATOM 754 C C . PRO A 1 97 ? -3.781 -9.853 -6.369 1.00 97.38 97 PRO A C 1
ATOM 756 O O . PRO A 1 97 ? -4.037 -9.548 -5.211 1.00 97.38 97 PRO A O 1
ATOM 759 N N . ASP A 1 98 ? -3.406 -11.088 -6.712 1.00 98.06 98 ASP A N 1
ATOM 76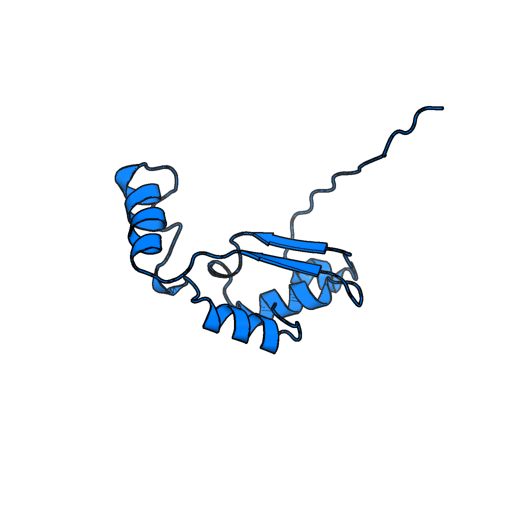0 C CA . ASP A 1 98 ? -3.394 -12.202 -5.752 1.00 98.06 98 ASP A CA 1
ATOM 761 C C . ASP A 1 98 ? -2.367 -11.998 -4.624 1.00 98.06 98 ASP A C 1
ATOM 763 O O . ASP A 1 98 ? -2.633 -12.328 -3.471 1.00 98.06 98 ASP A O 1
ATOM 767 N N . GLU A 1 99 ? -1.216 -11.394 -4.940 1.00 98.12 99 GLU A N 1
ATOM 768 C CA . GLU A 1 99 ? -0.174 -11.054 -3.959 1.00 98.12 99 GLU A CA 1
ATOM 769 C C . GLU A 1 99 ? -0.681 -9.975 -2.994 1.00 98.12 99 GLU A C 1
ATOM 771 O O . GLU A 1 99 ? -0.503 -10.089 -1.783 1.00 98.12 99 GLU A O 1
AT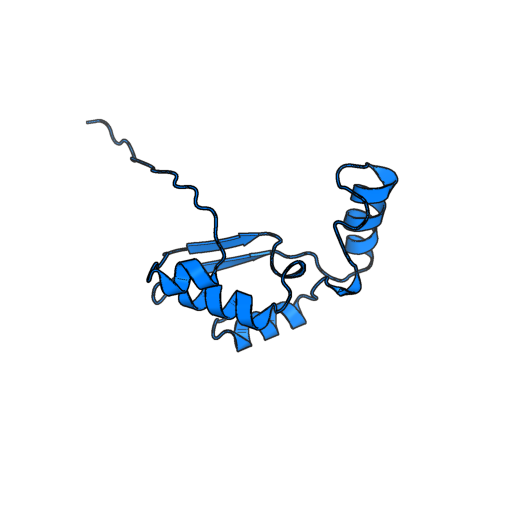OM 776 N N . LEU A 1 100 ? -1.382 -8.960 -3.510 1.00 97.88 100 LEU A N 1
ATOM 777 C CA . LEU A 1 100 ? -1.998 -7.925 -2.685 1.00 97.88 100 LEU A CA 1
ATOM 778 C C . LEU A 1 100 ? -3.107 -8.504 -1.793 1.00 97.88 100 LEU A C 1
ATOM 780 O O . LEU A 1 100 ? -3.170 -8.187 -0.608 1.00 97.88 100 LEU A O 1
ATOM 784 N N . TYR A 1 101 ? -3.961 -9.375 -2.337 1.00 98.12 101 TYR A N 1
ATOM 785 C CA . TYR A 1 101 ? -5.001 -10.071 -1.575 1.00 98.12 101 TYR A CA 1
ATOM 786 C C . TYR A 1 101 ? -4.407 -10.896 -0.431 1.00 98.12 101 TYR A C 1
ATOM 788 O O . TYR A 1 101 ? -4.927 -10.861 0.688 1.00 98.12 101 TYR A O 1
ATOM 796 N N . GLN A 1 102 ? -3.309 -11.605 -0.691 1.00 98.50 102 GLN A N 1
ATOM 797 C CA . GLN A 1 102 ? -2.595 -12.355 0.333 1.00 98.50 102 GLN A CA 1
ATOM 7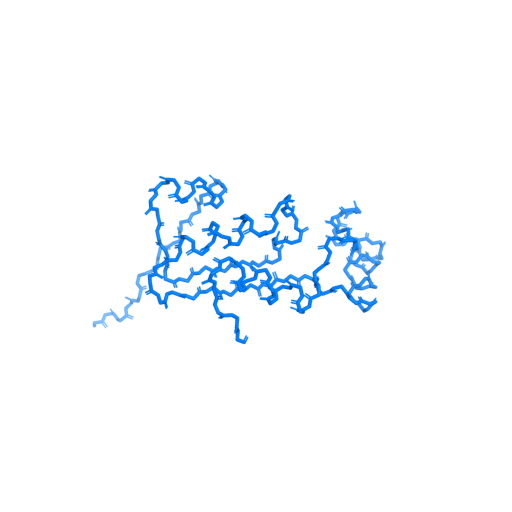98 C C . GLN A 1 102 ? -2.038 -11.421 1.414 1.00 98.50 102 GLN A C 1
ATOM 800 O O . GLN A 1 102 ? -2.348 -11.618 2.585 1.00 98.50 102 GLN A O 1
ATOM 805 N N . LEU A 1 103 ? -1.315 -10.363 1.035 1.00 98.31 103 LEU A N 1
ATOM 806 C CA . LEU A 1 103 ? -0.743 -9.394 1.978 1.00 98.31 103 LEU A CA 1
ATOM 807 C C . LEU A 1 103 ? -1.807 -8.718 2.860 1.00 98.31 103 LEU A C 1
ATOM 809 O O . LEU A 1 103 ? -1.613 -8.554 4.064 1.00 98.31 103 LEU A O 1
ATOM 813 N N . ILE A 1 104 ? -2.954 -8.345 2.282 1.00 98.12 104 ILE A N 1
ATOM 814 C CA . ILE A 1 104 ? -4.082 -7.762 3.027 1.00 98.12 104 ILE A CA 1
ATOM 815 C C . ILE A 1 104 ? -4.689 -8.796 3.982 1.00 98.12 104 ILE A C 1
ATOM 817 O O . ILE A 1 104 ? -5.063 -8.460 5.104 1.00 98.12 104 ILE A O 1
ATOM 821 N N . SER A 1 105 ? -4.786 -10.056 3.563 1.00 98.31 105 SER A N 1
ATOM 822 C CA . SER A 1 105 ? -5.298 -11.121 4.430 1.00 98.31 105 SER A CA 1
ATOM 823 C C . SER A 1 105 ? -4.347 -11.400 5.599 1.00 98.31 105 SER A C 1
ATOM 825 O O . SER A 1 105 ? -4.787 -11.506 6.743 1.00 98.31 105 SER A O 1
ATOM 827 N N . GLU A 1 106 ? -3.042 -11.462 5.332 1.00 98.56 106 GLU A N 1
ATOM 828 C CA . GLU A 1 106 ? -1.989 -11.693 6.328 1.00 98.56 106 GLU A CA 1
ATOM 829 C C . GLU A 1 106 ? -1.847 -10.535 7.324 1.00 98.56 106 GLU A C 1
ATOM 831 O O . GLU A 1 106 ? -1.579 -10.777 8.500 1.00 98.56 106 GLU A O 1
ATOM 836 N N . SER A 1 107 ? -2.128 -9.292 6.912 1.00 98.00 107 SER A N 1
ATOM 837 C CA . SER A 1 107 ? -2.205 -8.146 7.833 1.00 98.00 107 SER A CA 1
ATOM 838 C C . SER A 1 107 ? -3.438 -8.181 8.750 1.00 98.00 107 SER A C 1
ATOM 840 O O . SER A 1 107 ? -3.610 -7.332 9.628 1.00 98.00 107 SER A O 1
ATOM 842 N N . GLY A 1 108 ? -4.318 -9.171 8.565 1.00 97.50 108 GLY A N 1
ATOM 843 C CA . GLY A 1 108 ? -5.525 -9.387 9.352 1.00 97.50 108 GLY A CA 1
ATOM 844 C C . GLY A 1 108 ? -6.757 -8.661 8.815 1.00 97.50 108 GLY A C 1
ATOM 845 O O . GLY A 1 108 ? -7.765 -8.577 9.519 1.00 97.50 108 GLY A O 1
ATOM 846 N N . LEU A 1 109 ? -6.722 -8.095 7.610 1.00 97.31 109 LEU A N 1
ATOM 847 C CA . LEU A 1 109 ? -7.908 -7.561 6.936 1.00 97.31 109 LEU A CA 1
ATOM 848 C C . LEU A 1 109 ? -8.617 -8.643 6.113 1.00 97.31 109 LEU A C 1
ATOM 850 O O . LEU A 1 109 ? -8.108 -9.735 5.898 1.00 97.31 109 LEU A O 1
ATOM 854 N N . THR A 1 110 ? -9.838 -8.350 5.670 1.00 97.50 110 THR A N 1
ATOM 855 C CA . THR A 1 110 ? -10.577 -9.220 4.747 1.00 97.50 110 THR A CA 1
ATOM 856 C C . THR A 1 110 ? -10.712 -8.492 3.414 1.00 97.50 110 THR A C 1
ATOM 858 O O . THR A 1 110 ? -11.544 -7.582 3.331 1.00 97.50 110 THR A O 1
ATOM 861 N N . PRO A 1 111 ? -9.903 -8.834 2.394 1.00 95.88 111 PRO A N 1
ATOM 862 C CA . PRO A 1 111 ? -10.045 -8.242 1.068 1.00 95.88 111 PRO A CA 1
ATOM 863 C C . PRO A 1 111 ? -11.378 -8.670 0.435 1.00 95.88 111 PRO A C 1
ATOM 865 O O . PRO A 1 111 ? -11.908 -9.741 0.747 1.00 95.88 111 PRO A O 1
ATOM 868 N N . ARG A 1 112 ? -11.944 -7.809 -0.413 1.00 89.19 112 ARG A N 1
ATOM 869 C CA . ARG A 1 112 ? -13.227 -8.014 -1.097 1.00 89.19 112 ARG A CA 1
ATOM 870 C C . ARG A 1 112 ? -13.153 -7.567 -2.546 1.00 89.19 112 ARG A C 1
ATOM 872 O O . ARG A 1 112 ? -12.341 -6.657 -2.828 1.00 89.19 112 ARG A O 1
#

Mean predicted aligned error: 3.9 Å

Nearest PDB structures (foldseek):
  8k5l-assembly2_C  TM=6.975E-01  e=7.102E-03  Fusobacterium nucleatum
  8joz-assembly1_A  TM=6.919E-01  e=1.613E-02  Escherichia coli K-12
  8hkr-assembly1_A  TM=6.266E-01  e=1.105E-02  Mycobacterium tuberculosis H37Rv
  8hkr-assembly1_B  TM=6.033E-01  e=2.672E-02  Mycobacterium tuberculosis H37Rv
  8x8j-assembly1_A  TM=4.873E-01  e=1.294E-01  Acinetobacter baumannii

Foldseek 3Di:
DDPDDDDDDDDDDDALQVCLVVVAADLEAEAEAPLLPDPDNLVRLLSVVSNYDVNGYYDHDHQALDPVSCCCVAVNCCPPVNVDDHPPDDSVSGAHPVRVCVSNVSSVHHDD

Sequence (112 aa):
MQSGLIFQLITELGTAEELVESGKKFDVVLNMEVVEHVADPLSYLTACRQLLVKGGLMVCSTINRNPKSFAMAIVGAEYVMRWLPKGTHEWSKFIKPDELYQLISESGLTPR

Radius of gyration: 16.86 Å; Cα contacts (8 Å, |Δi|>4): 135; chains: 1; bounding box: 44×40×43 Å

Solvent-accessible surface area (backbone atoms only — not comparable to full-atom values): 6812 Å² total; per-residue (Å²): 133,84,90,70,84,88,81,82,90,84,87,84,91,81,53,59,59,58,43,42,76,71,65,49,67,32,63,64,47,81,44,73,66,45,60,54,76,48,96,49,48,49,64,51,46,30,30,53,53,60,26,36,42,93,90,38,48,75,50,77,44,61,61,49,61,44,74,68,45,48,49,45,61,42,49,34,30,27,68,70,69,54,78,40,63,78,77,76,67,57,76,87,45,37,45,40,70,69,57,48,44,47,40,39,39,73,36,71,47,82,74,131

Secondary structure (DSSP, 8-state):
---PPP-------S-HHHHHHTT--EEEEEEES-TTTSS-HHHHHHHHHHTEEEEEEEEEE--B-SHHHIIIIIIIIIIIS--S-TTS--GGG-B-HHHHHHHHHHTT----